Protein AF-A0A3D1CZ15-F1 (afdb_monomer)

Radius of gyration: 11.71 Å; Cα contacts (8 Å, |Δi|>4): 105; chains: 1; bounding box: 31×27×30 Å

Sequence (78 aa):
YMQLNKATLTDVLKKIGRYYNIEFNYDAALNLQDQTCSGKLFLSDNLNDVLESFSKMTFLEYITMNDGVIYIDRPGKL

Nearest PDB structures (foldseek):
  6goc-assembly1_A  TM=8.467E-01  e=1.436E-02  Bacteroides thetaiotaomicron
  4jtm-assembly1_B-2  TM=7.353E-01  e=1.645E-02  Escherichia coli ETEC H10407
  6hcg-assembly1_A  TM=7.085E-01  e=4.276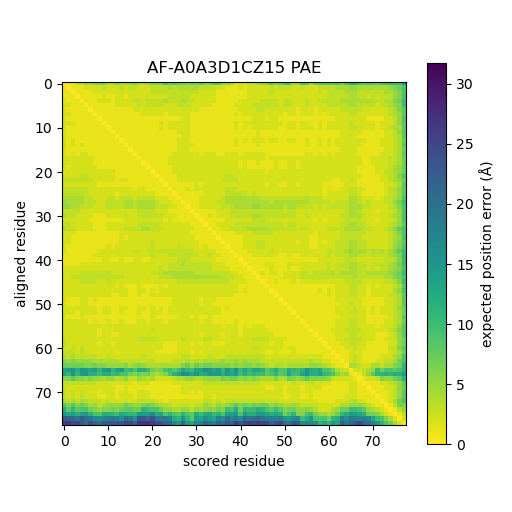E-02  Klebsiella pneumoniae
  4jtm-assembly1_A  TM=7.567E-01  e=1.673E-01  Escherichia coli ETEC H10407
  4cw7-assembly3_E  TM=3.581E-01  e=1.822E+00  Pyrococcus abyssi GE5

Foldseek 3Di:
DDFFDQAQQVVVQVVLCVVVVAEEDEDCVVVSRPHGFGDDQDDDPDSVSSQVSVCVGRQWDWDDDPDRYIYIDHPPPD

Solvent-accessible surface area (backbone atoms only — not comparable to full-atom values): 4646 Å² total; per-residue (Å²): 108,46,84,36,73,69,35,34,44,50,63,52,49,53,52,52,22,64,74,72,69,36,47,81,44,64,64,76,92,68,48,45,70,84,36,62,42,66,51,74,48,62,74,58,95,51,61,64,62,32,51,52,54,49,19,77,70,68,61,43,41,78,46,79,59,70,94,50,33,30,39,49,50,53,82,88,78,125

pLDDT: mean 94.49, std 7.68, range [50.38, 98.38]

Structure (mmCIF, N/CA/C/O backbone):
data_AF-A0A3D1CZ15-F1
#
_entry.id   AF-A0A3D1CZ15-F1
#
loop_
_atom_site.group_PDB
_atom_site.id
_atom_site.type_symbol
_atom_site.label_atom_id
_atom_site.label_alt_id
_atom_site.label_comp_id
_atom_site.label_asym_id
_atom_site.label_entity_id
_atom_site.label_seq_id
_atom_site.pdbx_PDB_ins_code
_atom_site.Cartn_x
_atom_site.Cartn_y
_atom_site.Cartn_z
_atom_site.occupancy
_atom_site.B_iso_or_equiv
_atom_site.auth_seq_id
_atom_site.auth_comp_id
_atom_site.auth_asym_id
_atom_site.auth_atom_id
_atom_site.pdbx_PDB_model_num
ATOM 1 N N . TYR A 1 1 ? -6.356 -8.823 -11.685 1.00 89.06 1 TYR A N 1
ATOM 2 C CA . TYR A 1 1 ? -6.785 -7.845 -10.658 1.00 89.06 1 TYR A CA 1
ATOM 3 C C . TYR A 1 1 ? -7.046 -8.570 -9.343 1.00 89.06 1 TYR A C 1
ATOM 5 O O . TYR A 1 1 ? -7.323 -9.763 -9.364 1.00 89.06 1 TYR A O 1
ATOM 13 N N . MET A 1 2 ? -6.976 -7.866 -8.216 1.00 95.44 2 MET A N 1
ATOM 14 C CA . MET A 1 2 ? -7.289 -8.368 -6.881 1.00 95.44 2 MET A CA 1
ATOM 15 C C . MET A 1 2 ? -8.636 -7.805 -6.421 1.00 95.44 2 MET A C 1
ATOM 17 O O . MET A 1 2 ? -8.842 -6.593 -6.458 1.00 95.44 2 MET A O 1
ATOM 21 N N . GLN A 1 3 ? -9.555 -8.675 -6.000 1.00 97.56 3 GLN A N 1
ATOM 22 C CA . GLN A 1 3 ? -10.798 -8.264 -5.346 1.00 97.56 3 GLN A CA 1
ATOM 23 C C . GLN A 1 3 ? -10.553 -8.171 -3.837 1.00 97.56 3 GLN A C 1
ATOM 25 O O . GLN A 1 3 ? -10.134 -9.146 -3.214 1.00 97.56 3 GLN A O 1
ATOM 30 N N . LEU A 1 4 ? -10.818 -7.003 -3.260 1.00 97.75 4 LEU A N 1
ATOM 31 C CA . LEU A 1 4 ? -10.598 -6.696 -1.852 1.00 97.75 4 LEU A CA 1
ATOM 32 C C . LEU A 1 4 ? -11.951 -6.532 -1.161 1.00 97.75 4 LEU A C 1
ATOM 34 O O . LEU A 1 4 ? -12.783 -5.732 -1.594 1.00 97.75 4 LEU A O 1
ATOM 38 N N . ASN A 1 5 ? -12.169 -7.290 -0.090 1.00 97.44 5 ASN A N 1
ATOM 39 C CA . ASN A 1 5 ? -13.360 -7.200 0.749 1.00 97.44 5 ASN A CA 1
ATOM 40 C C . ASN A 1 5 ? -12.913 -7.082 2.203 1.00 97.44 5 ASN A C 1
ATOM 42 O O . ASN A 1 5 ? -12.573 -8.094 2.813 1.00 97.44 5 ASN A O 1
ATOM 46 N N . LYS A 1 6 ? -12.841 -5.842 2.706 1.00 97.19 6 LYS A N 1
ATOM 47 C CA . LYS A 1 6 ? -12.268 -5.507 4.020 1.00 97.19 6 LYS A CA 1
ATOM 48 C C . LYS A 1 6 ? -10.944 -6.240 4.278 1.00 97.19 6 LYS A C 1
ATOM 50 O O . LYS A 1 6 ? -10.708 -6.761 5.363 1.00 97.19 6 LYS A O 1
ATOM 55 N N . ALA A 1 7 ? -10.095 -6.306 3.253 1.00 98.19 7 ALA A N 1
ATOM 56 C CA . ALA A 1 7 ? -8.802 -6.967 3.350 1.00 98.19 7 ALA A CA 1
ATOM 57 C C . ALA A 1 7 ? -7.858 -6.102 4.187 1.00 98.19 7 ALA A C 1
ATOM 59 O O . ALA A 1 7 ? -7.827 -4.884 3.986 1.00 98.19 7 ALA A O 1
ATOM 60 N N . THR A 1 8 ? -7.097 -6.717 5.094 1.00 98.25 8 THR A N 1
ATOM 61 C CA . THR A 1 8 ? -6.088 -5.994 5.880 1.00 98.25 8 THR A CA 1
ATOM 62 C C . THR A 1 8 ? -5.018 -5.424 4.953 1.00 98.25 8 THR A C 1
ATOM 64 O O . THR A 1 8 ? -4.672 -6.046 3.941 1.00 98.25 8 THR A O 1
ATOM 67 N N . LEU A 1 9 ? -4.490 -4.236 5.262 1.00 98.31 9 LEU A N 1
ATOM 68 C CA . LEU A 1 9 ? -3.470 -3.626 4.402 1.00 98.31 9 LEU A CA 1
ATOM 69 C C . LEU A 1 9 ? -2.211 -4.499 4.333 1.00 98.31 9 LEU A C 1
ATOM 71 O O . LEU A 1 9 ? -1.624 -4.634 3.263 1.00 98.31 9 LEU A O 1
ATOM 75 N N . THR A 1 10 ? -1.850 -5.173 5.425 1.00 97.94 10 THR A N 1
ATOM 76 C CA . THR A 1 10 ? -0.723 -6.115 5.466 1.00 97.94 10 THR A CA 1
ATOM 77 C C . THR A 1 10 ? -0.922 -7.322 4.547 1.00 97.94 10 THR A C 1
ATOM 79 O O . THR A 1 10 ? 0.027 -7.730 3.878 1.00 97.94 10 THR A O 1
ATOM 82 N N . ASP A 1 11 ? -2.130 -7.885 4.443 1.00 98.12 11 ASP A N 1
ATOM 83 C CA . ASP A 1 11 ? -2.399 -8.995 3.518 1.00 98.12 11 ASP A CA 1
ATOM 84 C C . ASP A 1 11 ? -2.328 -8.557 2.054 1.00 98.12 11 ASP A C 1
ATOM 86 O O . ASP A 1 11 ? -1.858 -9.314 1.198 1.00 98.12 11 ASP A O 1
ATOM 90 N N . VAL A 1 12 ? -2.778 -7.337 1.753 1.00 98.38 12 VAL A N 1
ATOM 91 C CA . VAL A 1 12 ? -2.671 -6.767 0.405 1.00 98.38 12 VAL A CA 1
ATOM 92 C C . VAL A 1 12 ? -1.208 -6.500 0.055 1.00 98.38 12 VAL A C 1
ATOM 94 O O . VAL A 1 12 ? -0.748 -6.962 -0.990 1.00 98.38 12 VAL A O 1
ATOM 97 N N . LEU A 1 13 ? -0.449 -5.863 0.951 1.00 98.31 13 LEU A N 1
ATOM 98 C CA . LEU A 1 13 ? 0.984 -5.603 0.780 1.00 98.31 13 LEU A CA 1
ATOM 99 C C . LEU A 1 13 ? 1.786 -6.896 0.601 1.00 98.31 13 LEU A C 1
ATOM 101 O O . LEU A 1 13 ? 2.592 -6.984 -0.317 1.00 98.31 13 LEU A O 1
ATOM 105 N N . LYS A 1 14 ? 1.513 -7.949 1.382 1.00 98.12 14 LYS A N 1
ATOM 106 C CA . LYS A 1 14 ? 2.147 -9.270 1.195 1.00 98.12 14 LYS A CA 1
ATOM 107 C C . LYS A 1 14 ? 1.889 -9.848 -0.196 1.00 98.12 14 LYS A C 1
ATOM 109 O O . LYS A 1 14 ? 2.777 -10.467 -0.779 1.00 98.12 14 LYS A O 1
ATOM 114 N N . LYS A 1 15 ? 0.675 -9.688 -0.732 1.00 98.00 15 LYS A N 1
ATOM 115 C CA . LYS A 1 15 ? 0.334 -10.169 -2.080 1.00 98.00 15 LYS A CA 1
ATOM 116 C C . LYS A 1 15 ? 1.046 -9.363 -3.162 1.00 98.00 15 LYS A C 1
ATOM 118 O O . LYS A 1 15 ? 1.585 -9.974 -4.079 1.00 98.00 15 LYS A O 1
ATOM 123 N N . ILE A 1 16 ? 1.074 -8.035 -3.038 1.00 98.12 16 ILE A N 1
ATOM 124 C CA . ILE A 1 16 ? 1.827 -7.158 -3.947 1.00 98.12 16 ILE A CA 1
ATOM 125 C C . ILE A 1 16 ? 3.316 -7.530 -3.891 1.00 98.12 16 ILE A C 1
ATOM 127 O O . ILE A 1 16 ? 3.913 -7.795 -4.928 1.00 98.12 16 ILE A O 1
ATOM 131 N N . GLY A 1 17 ? 3.880 -7.669 -2.689 1.00 97.81 17 GLY A N 1
ATOM 132 C CA . GLY A 1 17 ? 5.289 -8.000 -2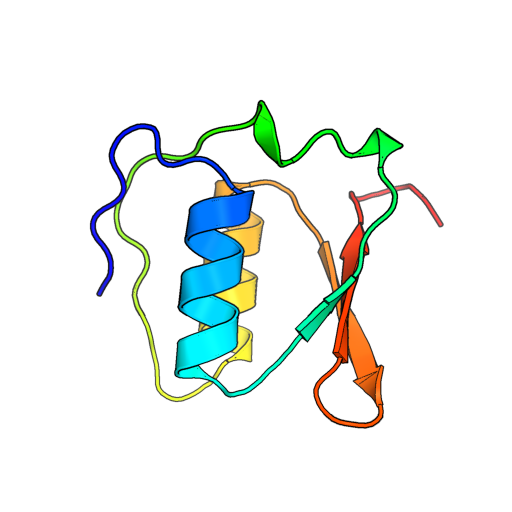.477 1.00 97.81 17 GLY A CA 1
ATOM 133 C C . GLY A 1 17 ? 5.702 -9.294 -3.165 1.00 97.81 17 GLY A C 1
ATOM 134 O O . GLY A 1 17 ? 6.668 -9.327 -3.918 1.00 97.81 17 GLY A O 1
ATOM 135 N N . ARG A 1 18 ? 4.894 -10.349 -3.010 1.00 97.12 18 ARG A N 1
ATOM 136 C CA . ARG A 1 18 ? 5.117 -11.631 -3.696 1.00 97.12 18 ARG A CA 1
ATOM 137 C C . ARG A 1 18 ? 4.997 -11.536 -5.214 1.00 97.12 18 ARG A C 1
ATOM 139 O O . ARG A 1 18 ? 5.736 -12.221 -5.907 1.00 97.12 18 ARG A O 1
ATOM 146 N N . TYR A 1 19 ? 4.055 -10.744 -5.723 1.00 97.25 19 TYR A N 1
ATOM 147 C CA . TYR A 1 19 ? 3.818 -10.636 -7.163 1.00 97.25 19 TYR A CA 1
ATOM 148 C C . TYR A 1 19 ? 4.973 -9.930 -7.885 1.00 97.25 19 T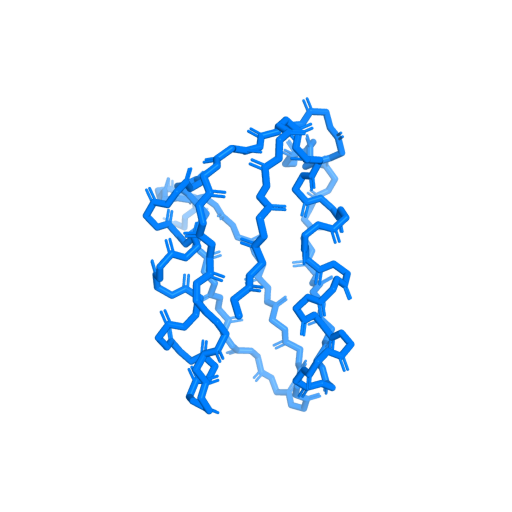YR A C 1
ATOM 150 O O . TYR A 1 19 ? 5.362 -10.363 -8.964 1.00 97.25 19 TYR A O 1
ATOM 158 N N . TYR A 1 20 ? 5.540 -8.885 -7.276 1.00 96.56 20 TYR A N 1
ATOM 159 C CA . TYR A 1 20 ? 6.628 -8.091 -7.867 1.00 96.56 20 TYR A CA 1
ATOM 160 C C . TYR A 1 20 ? 8.022 -8.446 -7.339 1.00 96.56 20 TYR A C 1
ATOM 162 O O . TYR A 1 20 ? 8.996 -7.838 -7.768 1.00 96.56 20 TYR A O 1
ATOM 170 N N . ASN A 1 21 ? 8.124 -9.422 -6.432 1.00 96.75 21 ASN A N 1
ATOM 171 C CA . ASN A 1 21 ? 9.367 -9.793 -5.756 1.00 96.75 21 ASN A CA 1
ATOM 172 C C . ASN A 1 21 ? 10.033 -8.597 -5.040 1.00 96.75 21 ASN A C 1
ATOM 174 O O . ASN A 1 21 ? 11.206 -8.303 -5.255 1.00 96.75 21 ASN A O 1
ATOM 178 N N . ILE A 1 22 ? 9.251 -7.906 -4.205 1.00 97.19 22 ILE A N 1
ATOM 179 C CA . ILE A 1 22 ? 9.669 -6.746 -3.403 1.00 97.19 22 ILE A CA 1
ATOM 180 C C . ILE A 1 22 ? 9.316 -6.938 -1.926 1.00 97.19 22 ILE A C 1
ATOM 182 O O . ILE A 1 22 ? 8.406 -7.700 -1.578 1.00 97.19 22 ILE A O 1
ATOM 186 N N . GLU A 1 23 ? 9.993 -6.188 -1.065 1.00 97.38 23 GLU A N 1
ATOM 187 C CA . GLU A 1 23 ? 9.740 -6.131 0.373 1.00 97.38 23 GLU A CA 1
ATOM 188 C C . GLU A 1 23 ? 9.184 -4.762 0.781 1.00 97.38 23 GLU A C 1
ATOM 190 O O . GLU A 1 23 ? 9.574 -3.730 0.236 1.00 97.38 23 GLU A O 1
ATOM 195 N N . PHE A 1 24 ? 8.270 -4.753 1.753 1.00 97.88 24 PHE A N 1
ATOM 196 C CA . PHE A 1 24 ? 7.704 -3.531 2.317 1.00 97.88 24 PHE A CA 1
ATOM 197 C C . PHE A 1 24 ? 8.162 -3.343 3.759 1.00 97.88 24 PHE A C 1
ATOM 199 O O . PHE A 1 24 ? 7.880 -4.190 4.605 1.00 97.88 24 PHE A O 1
ATOM 206 N N . ASN A 1 25 ? 8.764 -2.190 4.036 1.00 96.50 25 ASN A N 1
ATOM 207 C CA . ASN A 1 25 ? 9.187 -1.770 5.366 1.00 96.50 25 ASN A CA 1
ATOM 208 C C . ASN A 1 25 ? 8.374 -0.565 5.832 1.00 96.50 25 ASN A C 1
ATOM 210 O O . ASN A 1 25 ? 8.040 0.314 5.041 1.00 96.50 25 ASN A O 1
ATOM 214 N N . TYR A 1 26 ? 8.046 -0.527 7.119 1.00 95.81 26 TYR A N 1
ATOM 215 C CA . TYR A 1 26 ? 7.276 0.559 7.716 1.00 95.81 26 TYR A CA 1
ATOM 216 C C . TYR A 1 26 ? 7.377 0.560 9.238 1.00 95.81 26 TYR A C 1
ATOM 218 O O . TYR A 1 26 ? 7.608 -0.478 9.860 1.00 95.81 26 TYR A O 1
ATOM 226 N N . ASP A 1 27 ? 7.157 1.728 9.839 1.00 94.06 27 ASP A N 1
ATOM 227 C CA . ASP A 1 27 ? 7.089 1.870 11.290 1.00 94.06 27 ASP A CA 1
ATOM 228 C C . ASP A 1 27 ? 5.831 1.187 11.861 1.00 94.06 27 ASP A C 1
ATOM 230 O O . ASP A 1 27 ? 4.729 1.295 11.308 1.00 94.06 27 ASP A O 1
ATOM 234 N N . ALA A 1 28 ? 5.978 0.504 13.001 1.00 92.50 28 ALA A N 1
ATOM 235 C CA . ALA A 1 28 ? 4.875 -0.164 13.689 1.00 92.50 28 ALA A CA 1
ATOM 236 C C . ALA A 1 28 ? 3.727 0.799 14.050 1.00 92.50 28 ALA A C 1
ATOM 238 O O . ALA A 1 28 ? 2.565 0.397 14.021 1.00 92.50 28 ALA A O 1
ATOM 239 N N . ALA A 1 29 ? 4.021 2.080 14.298 1.00 93.62 29 ALA A N 1
ATOM 240 C CA . ALA A 1 29 ? 3.046 3.129 14.583 1.00 93.62 29 ALA A CA 1
ATOM 241 C C . ALA A 1 29 ? 2.054 3.380 13.436 1.00 93.62 29 ALA A C 1
ATOM 243 O O . ALA A 1 29 ? 1.019 4.013 13.656 1.00 93.62 29 ALA A O 1
ATOM 244 N N . LEU A 1 30 ? 2.325 2.891 12.217 1.00 94.75 30 LEU A N 1
ATOM 245 C CA . LEU A 1 30 ? 1.345 2.941 11.135 1.00 94.75 30 LEU A CA 1
ATOM 246 C C . LEU A 1 30 ? 0.159 1.999 11.356 1.00 94.75 30 LEU A C 1
ATOM 248 O O . LEU A 1 30 ? -0.860 2.217 10.709 1.00 94.75 30 LEU A O 1
ATOM 252 N N . ASN A 1 31 ? 0.251 0.989 12.235 1.00 94.94 31 ASN A N 1
ATOM 253 C CA . ASN A 1 31 ? -0.834 0.052 12.574 1.00 94.94 31 ASN A CA 1
ATOM 254 C C . ASN A 1 31 ? -1.558 -0.526 11.338 1.00 94.94 31 ASN A C 1
ATOM 256 O O . ASN A 1 31 ? -2.789 -0.582 11.277 1.00 94.94 31 ASN A O 1
ATOM 260 N N . LEU A 1 32 ? -0.801 -0.919 10.305 1.00 96.56 32 LEU A N 1
ATOM 261 C CA . LEU A 1 32 ? -1.366 -1.363 9.020 1.00 96.56 32 LEU A CA 1
ATOM 262 C C . LEU A 1 32 ? -2.175 -2.669 9.127 1.00 96.56 32 LEU A C 1
ATOM 264 O O . LEU A 1 32 ? -3.034 -2.925 8.288 1.00 96.56 32 LEU A O 1
ATOM 268 N N . GLN A 1 33 ? -1.918 -3.488 10.153 1.00 96.06 33 GLN A N 1
ATOM 269 C CA . GLN A 1 33 ? -2.632 -4.748 10.395 1.00 96.06 33 GLN A CA 1
ATOM 270 C C . GLN A 1 33 ? -4.111 -4.529 10.757 1.00 96.06 33 GLN A C 1
ATOM 272 O O . GLN A 1 33 ? -4.950 -5.349 10.388 1.00 96.06 33 GLN A O 1
ATOM 277 N N . ASP A 1 34 ? -4.427 -3.416 11.425 1.00 96.88 34 ASP A N 1
ATOM 278 C CA . ASP A 1 34 ? -5.783 -3.084 11.886 1.00 96.88 34 ASP A CA 1
ATOM 279 C C . ASP A 1 34 ? -6.567 -2.248 10.864 1.00 96.88 34 ASP A C 1
ATOM 281 O O . ASP A 1 34 ? -7.760 -1.985 11.022 1.00 96.88 34 ASP A O 1
ATOM 285 N N . GLN A 1 35 ? -5.902 -1.820 9.790 1.00 97.50 35 GLN A N 1
ATOM 286 C CA . GLN A 1 35 ? -6.517 -1.077 8.700 1.00 97.50 35 GLN A CA 1
ATOM 287 C C . GLN A 1 35 ? -6.955 -2.018 7.591 1.00 97.50 35 GLN A C 1
ATOM 289 O O . GLN A 1 35 ? -6.279 -2.992 7.261 1.00 97.50 35 GLN A O 1
ATOM 294 N N . THR A 1 36 ? -8.087 -1.688 6.975 1.00 98.19 36 THR A N 1
ATOM 295 C CA . THR A 1 36 ? -8.633 -2.469 5.870 1.00 98.19 36 THR A CA 1
ATOM 296 C C . THR A 1 36 ? -8.968 -1.591 4.680 1.00 98.19 36 THR A C 1
ATOM 298 O O . THR A 1 36 ? -9.286 -0.412 4.824 1.00 98.19 36 THR A O 1
ATOM 301 N N . CYS A 1 37 ? -8.933 -2.187 3.493 1.00 97.56 37 CYS A N 1
ATOM 302 C CA . CYS A 1 37 ? -9.428 -1.570 2.272 1.00 97.56 37 CYS A CA 1
ATOM 303 C C . CYS A 1 37 ? -10.373 -2.523 1.529 1.00 97.56 37 CYS A C 1
ATOM 305 O O . CYS A 1 37 ? -10.373 -3.744 1.722 1.00 97.56 37 CYS A O 1
ATOM 307 N N . SER A 1 38 ? -11.228 -1.946 0.691 1.00 97.62 38 SER A N 1
ATOM 308 C CA . SER A 1 38 ? -12.170 -2.674 -0.160 1.00 97.62 38 SER A CA 1
ATOM 309 C C . SER A 1 38 ? -12.142 -2.092 -1.566 1.00 97.62 38 SER A C 1
ATOM 311 O O . SER A 1 38 ? -11.814 -0.923 -1.748 1.00 97.62 38 SER A O 1
ATOM 313 N N . GLY A 1 39 ? -12.494 -2.902 -2.560 1.00 97.00 39 GLY A N 1
ATOM 314 C CA . GLY A 1 39 ? -12.522 -2.484 -3.959 1.00 97.00 39 GLY A CA 1
ATOM 315 C C . GLY A 1 39 ? -11.802 -3.464 -4.872 1.00 97.00 39 GLY A C 1
ATOM 316 O O . GLY A 1 39 ? -11.682 -4.652 -4.569 1.00 97.00 39 GLY A O 1
ATOM 317 N N . LYS A 1 40 ? -11.340 -2.965 -6.017 1.00 97.56 40 LYS A N 1
ATOM 318 C CA . LYS A 1 40 ? -10.555 -3.729 -6.986 1.00 97.56 40 LYS A CA 1
ATOM 319 C C . LYS A 1 40 ? -9.222 -3.031 -7.194 1.00 97.56 40 LYS A C 1
ATOM 321 O O . LYS A 1 40 ? -9.211 -1.864 -7.563 1.00 97.56 40 LYS A O 1
ATOM 326 N N . LEU A 1 41 ? -8.130 -3.762 -7.003 1.00 98.06 41 LEU A N 1
ATOM 327 C CA . LEU A 1 41 ? -6.786 -3.297 -7.335 1.00 98.06 41 LEU A CA 1
ATOM 328 C C . LEU A 1 41 ? -6.322 -4.010 -8.605 1.00 98.06 41 LEU A C 1
ATOM 330 O O . LEU A 1 41 ? -6.237 -5.242 -8.641 1.00 98.06 41 LEU A O 1
ATOM 334 N N . PHE A 1 42 ? -6.071 -3.265 -9.676 1.00 96.94 42 PHE A N 1
ATOM 335 C CA . PHE A 1 42 ? -5.497 -3.842 -10.887 1.00 96.94 42 PHE A CA 1
ATOM 336 C C . PHE A 1 42 ? -3.997 -4.081 -10.667 1.00 96.94 42 PHE A C 1
ATOM 338 O O . PHE A 1 42 ? -3.314 -3.205 -10.154 1.00 96.94 42 PHE A O 1
ATOM 345 N N . LEU A 1 43 ? -3.510 -5.279 -11.004 1.00 95.94 43 LEU A N 1
ATOM 346 C CA . LEU A 1 43 ? -2.086 -5.617 -10.931 1.00 95.94 43 LEU A CA 1
ATOM 347 C C . LEU A 1 43 ? -1.525 -5.494 -12.348 1.00 95.94 43 LEU A C 1
ATOM 349 O O . LEU A 1 43 ? -1.636 -6.441 -13.123 1.00 95.94 43 LEU A O 1
ATOM 353 N N . SER A 1 44 ? -1.065 -4.297 -12.708 1.00 96.19 44 SER A N 1
ATOM 354 C CA . SER A 1 44 ? -0.413 -4.009 -13.991 1.00 96.19 44 SER A CA 1
ATOM 355 C C . SER A 1 44 ? 1.027 -4.521 -14.005 1.00 96.19 44 SER A C 1
ATOM 357 O O . SER A 1 44 ? 1.596 -4.833 -12.963 1.00 96.19 44 SER A O 1
ATOM 359 N N . ASP A 1 45 ? 1.656 -4.572 -15.176 1.00 95.81 45 ASP A N 1
ATOM 360 C CA . ASP A 1 45 ? 3.070 -4.960 -15.274 1.00 95.81 45 ASP A CA 1
ATOM 361 C C . ASP A 1 45 ? 4.000 -3.921 -14.621 1.00 95.81 45 ASP A C 1
ATOM 363 O O . ASP A 1 45 ? 5.048 -4.265 -14.079 1.00 95.81 45 ASP A O 1
ATOM 367 N N . ASN A 1 46 ? 3.595 -2.648 -14.618 1.00 95.69 46 ASN A N 1
ATOM 368 C CA . ASN A 1 46 ? 4.314 -1.569 -13.954 1.00 95.69 46 ASN A CA 1
ATOM 369 C C . ASN A 1 46 ? 3.894 -1.454 -12.481 1.00 95.69 46 ASN A C 1
ATOM 371 O O . ASN A 1 46 ? 2.771 -1.048 -12.173 1.00 95.69 46 ASN A O 1
ATOM 375 N N . LEU A 1 47 ? 4.828 -1.762 -11.579 1.00 96.06 47 LEU A N 1
ATOM 376 C CA . LEU A 1 47 ? 4.655 -1.646 -10.132 1.00 96.06 47 LEU A CA 1
ATOM 377 C C . LEU A 1 47 ? 4.223 -0.236 -9.696 1.00 96.06 47 LEU A C 1
ATOM 379 O O . LEU A 1 47 ? 3.377 -0.118 -8.810 1.00 96.06 47 LEU A O 1
ATOM 383 N N . ASN A 1 48 ? 4.745 0.823 -10.323 1.00 95.56 48 ASN A N 1
ATOM 384 C CA . ASN A 1 48 ? 4.420 2.199 -9.935 1.00 95.56 48 ASN A CA 1
ATOM 385 C C . ASN A 1 48 ? 2.928 2.501 -10.113 1.00 95.56 48 ASN A C 1
ATOM 387 O O . ASN A 1 48 ? 2.330 3.117 -9.236 1.00 95.56 48 ASN A O 1
ATOM 391 N N . ASP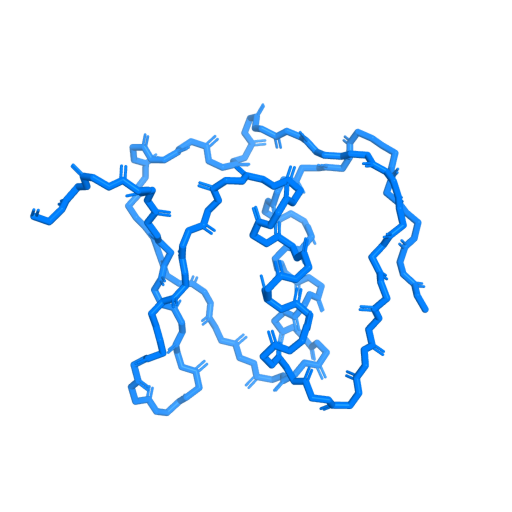 A 1 49 ? 2.302 1.991 -11.174 1.00 97.25 49 ASP A N 1
ATOM 392 C CA . ASP A 1 49 ? 0.867 2.190 -11.421 1.00 97.25 49 ASP A CA 1
ATOM 393 C C . ASP A 1 49 ? 0.014 1.479 -10.351 1.00 97.25 49 ASP A C 1
ATOM 395 O O . ASP A 1 49 ? -1.044 1.971 -9.936 1.00 97.25 49 ASP A O 1
ATOM 399 N N . VAL A 1 50 ? 0.485 0.323 -9.865 1.00 97.88 50 VAL A N 1
ATOM 400 C CA . VAL A 1 50 ? -0.160 -0.415 -8.770 1.00 97.88 50 VAL A CA 1
ATOM 401 C C . VAL A 1 50 ? -0.012 0.325 -7.450 1.00 97.88 50 VAL A C 1
ATOM 403 O O . VAL A 1 50 ? -1.000 0.463 -6.729 1.00 97.88 50 VAL A O 1
ATOM 406 N N . LEU A 1 51 ? 1.186 0.824 -7.137 1.00 97.12 51 LEU A N 1
ATOM 407 C CA . LEU A 1 51 ? 1.441 1.591 -5.917 1.00 97.12 51 LEU A CA 1
ATOM 408 C C . LEU A 1 51 ? 0.691 2.923 -5.919 1.00 97.12 51 LEU A C 1
ATOM 410 O O . LEU A 1 51 ? 0.119 3.282 -4.896 1.00 97.12 51 LEU A O 1
ATOM 414 N N . GLU A 1 52 ? 0.601 3.618 -7.054 1.00 97.19 52 GLU A N 1
ATOM 415 C CA . GLU A 1 52 ? -0.190 4.846 -7.183 1.00 97.19 52 GLU A CA 1
ATOM 416 C C . GLU A 1 52 ? -1.683 4.561 -6.967 1.00 97.19 52 GLU A C 1
ATOM 418 O O . GLU A 1 52 ? -2.364 5.252 -6.205 1.00 97.19 52 GLU A O 1
ATOM 423 N N . SER A 1 53 ? -2.202 3.501 -7.591 1.00 97.44 53 SER A N 1
ATOM 424 C CA . SER A 1 53 ? -3.592 3.082 -7.395 1.00 97.44 53 SER A CA 1
ATOM 425 C C . SER A 1 53 ? -3.860 2.711 -5.936 1.00 97.44 53 SER A C 1
ATOM 427 O O . SER A 1 53 ? -4.871 3.116 -5.362 1.00 97.44 53 SER A O 1
ATOM 429 N N . PHE A 1 54 ? -2.944 1.973 -5.309 1.00 97.56 54 PHE A N 1
ATOM 430 C CA . PHE A 1 54 ? -3.088 1.545 -3.924 1.00 97.56 54 PHE A CA 1
ATOM 431 C C . PHE A 1 54 ? -2.900 2.701 -2.930 1.00 97.56 54 PHE A C 1
ATOM 433 O O . PHE A 1 54 ? -3.60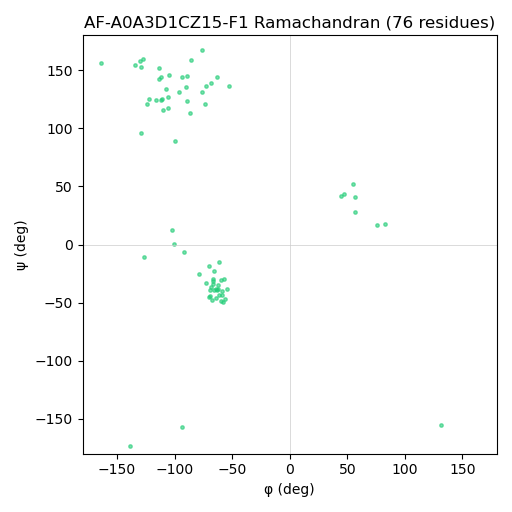8 2.760 -1.923 1.00 97.56 54 PHE A O 1
ATOM 440 N N . SER A 1 55 ? -2.043 3.673 -3.245 1.00 97.00 55 SER A N 1
ATOM 441 C CA . SER A 1 55 ? -1.903 4.941 -2.522 1.00 97.00 55 SER A CA 1
ATOM 442 C C . SER A 1 55 ? -3.229 5.697 -2.499 1.00 97.00 55 SER A C 1
ATOM 444 O O . SER A 1 55 ? -3.729 6.017 -1.425 1.00 97.00 55 SER A O 1
ATOM 446 N N . LYS A 1 56 ? -3.894 5.858 -3.649 1.00 95.81 56 LYS A N 1
ATOM 447 C CA . LYS A 1 56 ? -5.218 6.507 -3.725 1.00 95.81 56 LYS A CA 1
ATOM 448 C C . LYS A 1 56 ? -6.286 5.798 -2.887 1.00 95.81 56 LYS A C 1
ATOM 450 O O . LYS A 1 56 ? -7.203 6.445 -2.392 1.00 95.81 56 LYS A O 1
ATOM 455 N N . MET A 1 57 ? -6.183 4.478 -2.723 1.00 95.56 57 MET A N 1
ATOM 456 C CA . MET A 1 57 ? -7.125 3.694 -1.915 1.00 95.56 57 MET A CA 1
ATOM 457 C C . MET A 1 57 ? -6.869 3.787 -0.405 1.00 95.56 57 MET A C 1
ATOM 459 O O . MET A 1 57 ? -7.789 3.540 0.373 1.00 95.56 57 MET A O 1
ATOM 463 N N . THR A 1 58 ? -5.633 4.068 0.014 1.00 95.75 58 THR A N 1
ATOM 464 C CA . THR A 1 58 ? -5.184 3.884 1.409 1.00 95.75 58 THR A CA 1
ATOM 465 C C . THR A 1 58 ? -4.563 5.126 2.043 1.00 95.75 58 THR A C 1
ATOM 467 O O . THR A 1 58 ? -4.357 5.142 3.253 1.00 95.75 58 THR A O 1
ATOM 470 N N . PHE A 1 59 ? -4.286 6.160 1.246 1.00 94.50 59 PHE A N 1
ATOM 471 C CA . PHE A 1 59 ? -3.535 7.360 1.622 1.00 94.50 59 PHE A CA 1
ATOM 472 C C . PHE A 1 59 ? -2.131 7.060 2.168 1.00 94.50 59 PHE A C 1
ATOM 474 O O . PHE A 1 59 ? -1.603 7.812 2.983 1.00 94.50 59 PHE A O 1
ATOM 481 N N . LEU A 1 60 ? -1.540 5.944 1.737 1.00 96.56 60 LEU A N 1
ATOM 482 C CA . LEU A 1 60 ? -0.148 5.600 2.007 1.00 96.56 60 LEU A CA 1
ATOM 483 C C . LEU A 1 60 ? 0.758 6.166 0.915 1.00 96.56 60 LEU A C 1
ATOM 485 O O . LEU A 1 60 ? 0.390 6.178 -0.261 1.00 96.56 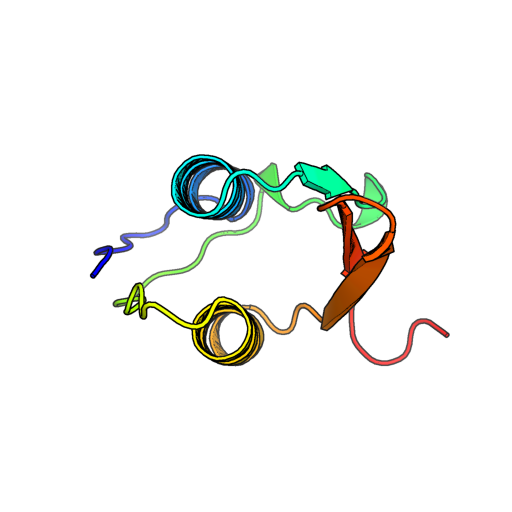60 LEU A O 1
ATOM 489 N N . GLU A 1 61 ? 1.953 6.582 1.302 1.00 96.31 61 GLU A N 1
ATOM 490 C CA . GLU A 1 61 ? 3.031 6.973 0.399 1.00 96.31 61 GLU A CA 1
ATOM 491 C C . GLU A 1 61 ? 4.087 5.872 0.346 1.00 96.31 61 GLU A C 1
ATOM 493 O O . GLU A 1 61 ? 4.329 5.178 1.334 1.00 96.31 61 GLU A O 1
ATOM 498 N N . TYR A 1 62 ? 4.700 5.707 -0.824 1.00 96.38 62 TYR A N 1
ATOM 499 C CA . TYR A 1 62 ? 5.671 4.653 -1.094 1.00 96.38 62 TYR A CA 1
ATOM 500 C C . TYR A 1 62 ? 6.968 5.280 -1.583 1.00 96.38 62 TYR A C 1
ATOM 502 O O . TYR A 1 62 ? 6.991 5.956 -2.611 1.00 96.38 62 TYR A O 1
A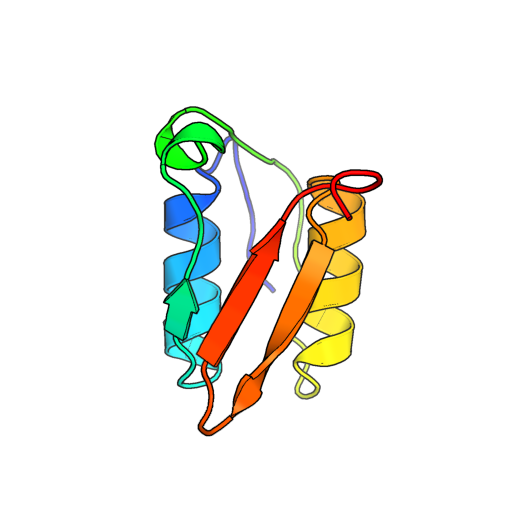TOM 510 N N . ILE A 1 63 ? 8.051 5.028 -0.860 1.00 94.12 63 ILE A N 1
ATOM 511 C CA . ILE A 1 63 ? 9.390 5.496 -1.199 1.00 94.12 63 ILE A CA 1
ATOM 512 C C . ILE A 1 63 ? 10.195 4.272 -1.615 1.00 94.12 63 ILE A C 1
ATOM 514 O O . ILE A 1 63 ? 10.423 3.360 -0.818 1.00 94.12 63 ILE A O 1
ATOM 518 N N . THR A 1 64 ? 10.606 4.242 -2.881 1.00 92.12 64 THR A N 1
ATOM 519 C CA . THR A 1 64 ? 11.483 3.178 -3.378 1.00 92.12 64 THR A CA 1
ATOM 520 C C . THR A 1 64 ? 12.882 3.416 -2.832 1.00 92.12 64 THR A C 1
ATOM 522 O O . THR A 1 64 ? 13.464 4.477 -3.052 1.00 92.12 64 THR A O 1
ATOM 525 N N . MET A 1 65 ? 13.396 2.434 -2.100 1.00 88.62 65 MET A N 1
ATOM 526 C CA . MET A 1 65 ? 14.777 2.404 -1.632 1.00 88.62 65 MET A CA 1
ATOM 527 C C . MET A 1 65 ? 15.625 1.611 -2.646 1.00 88.62 65 MET A C 1
ATOM 529 O O . MET A 1 65 ? 15.257 1.486 -3.814 1.00 88.62 65 MET A O 1
ATOM 533 N N . ASN A 1 66 ? 16.763 1.062 -2.224 1.00 86.75 66 ASN A N 1
ATOM 534 C CA . ASN A 1 66 ? 17.574 0.181 -3.068 1.00 86.75 66 ASN A CA 1
ATOM 535 C C . ASN A 1 66 ? 17.080 -1.279 -2.990 1.00 86.75 66 ASN A C 1
ATOM 537 O O . ASN A 1 66 ? 16.418 -1.667 -2.029 1.00 86.75 66 ASN A O 1
ATOM 541 N N . ASP A 1 67 ? 17.421 -2.081 -4.002 1.00 84.94 67 ASP A N 1
ATOM 542 C CA . ASP A 1 67 ? 17.300 -3.550 -4.008 1.00 84.94 67 ASP A CA 1
ATOM 543 C C . ASP A 1 67 ? 15.893 -4.122 -3.740 1.00 84.94 67 ASP A C 1
ATOM 545 O O . ASP A 1 67 ? 15.731 -5.129 -3.057 1.00 84.94 67 ASP A O 1
ATOM 549 N N . GLY A 1 68 ? 14.850 -3.503 -4.307 1.00 91.38 68 GLY A N 1
ATOM 550 C CA . GLY A 1 68 ? 13.481 -4.035 -4.223 1.00 91.38 68 GLY A CA 1
ATOM 551 C C . GLY A 1 68 ? 12.810 -3.823 -2.864 1.00 91.38 68 GLY A C 1
ATOM 552 O O . GLY A 1 68 ? 11.800 -4.460 -2.572 1.00 91.38 68 GLY A O 1
ATOM 553 N N . VAL A 1 69 ? 13.346 -2.920 -2.042 1.00 96.56 69 VAL A N 1
ATOM 554 C CA . VAL A 1 69 ? 12.742 -2.513 -0.773 1.00 96.56 69 VAL A CA 1
ATOM 555 C C . VAL A 1 69 ? 11.930 -1.236 -0.968 1.00 96.56 69 VAL A C 1
ATOM 557 O O . VAL A 1 69 ? 12.413 -0.244 -1.516 1.00 96.56 69 VAL A O 1
ATOM 560 N N . ILE A 1 70 ? 10.695 -1.239 -0.473 1.00 97.44 70 ILE A N 1
ATOM 561 C CA . ILE A 1 70 ? 9.807 -0.078 -0.461 1.00 97.44 70 ILE A CA 1
ATOM 562 C C . ILE A 1 70 ? 9.508 0.307 0.977 1.00 97.44 70 ILE A C 1
ATOM 564 O O . ILE A 1 70 ? 9.009 -0.502 1.757 1.00 97.44 70 ILE A O 1
ATOM 568 N N . TYR A 1 71 ? 9.779 1.561 1.319 1.00 97.06 71 TYR A N 1
ATOM 569 C CA . TYR A 1 71 ? 9.364 2.125 2.592 1.00 97.06 71 TYR A CA 1
ATOM 570 C C . TYR A 1 71 ? 7.976 2.755 2.466 1.00 97.06 71 TYR A C 1
ATOM 572 O O . TYR A 1 71 ? 7.701 3.456 1.490 1.00 97.06 71 TYR A O 1
ATOM 580 N N . ILE A 1 72 ? 7.106 2.503 3.442 1.00 97.31 72 ILE A N 1
ATOM 581 C CA . ILE A 1 72 ? 5.750 3.054 3.490 1.00 97.31 72 ILE A CA 1
ATOM 582 C C . ILE A 1 72 ? 5.674 4.126 4.573 1.00 97.31 72 ILE A C 1
ATOM 584 O O . ILE A 1 72 ? 6.085 3.891 5.710 1.00 97.31 72 ILE A O 1
ATOM 588 N N . ASP A 1 73 ? 5.071 5.262 4.234 1.00 95.25 73 ASP A N 1
ATOM 589 C CA . ASP A 1 73 ? 4.726 6.316 5.189 1.00 95.25 73 ASP A CA 1
ATOM 590 C C . ASP A 1 73 ? 3.337 6.911 4.894 1.00 95.25 73 ASP A C 1
ATOM 592 O O . ASP A 1 73 ? 2.578 6.401 4.063 1.00 95.25 73 ASP A O 1
ATOM 596 N N . ARG A 1 74 ? 2.971 7.975 5.609 1.00 91.31 74 ARG A N 1
ATOM 597 C CA . ARG A 1 74 ? 1.794 8.800 5.346 1.00 91.31 74 ARG A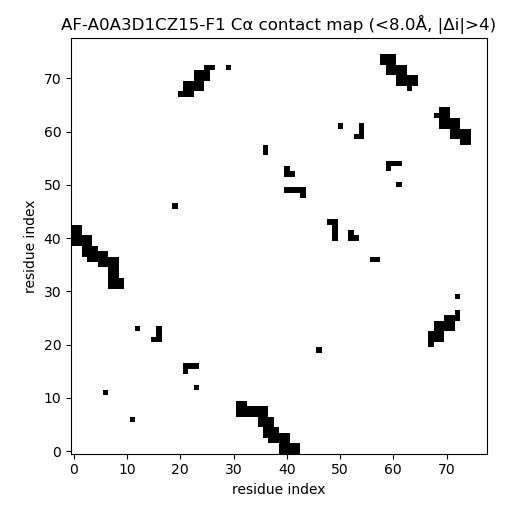 CA 1
ATOM 598 C C . ARG A 1 74 ? 2.196 10.214 4.915 1.00 91.31 74 ARG A C 1
ATOM 600 O O . ARG A 1 74 ? 3.209 10.722 5.394 1.00 91.31 74 ARG A O 1
ATOM 607 N N . PRO A 1 75 ? 1.349 10.887 4.118 1.00 84.25 75 PRO A N 1
ATOM 608 C CA . PRO A 1 75 ? 1.574 12.270 3.721 1.00 84.25 75 PRO A CA 1
ATOM 609 C C . PRO A 1 75 ? 1.811 13.190 4.922 1.00 84.25 75 PRO A C 1
ATOM 611 O O . PRO A 1 75 ? 1.078 13.132 5.914 1.00 84.25 75 PRO A O 1
ATOM 614 N N . GLY A 1 76 ? 2.806 14.075 4.809 1.00 71.06 76 GLY A N 1
ATOM 615 C CA . GLY A 1 76 ? 3.089 15.123 5.797 1.00 71.06 76 GLY A CA 1
ATOM 616 C C . GLY A 1 76 ? 3.917 14.689 7.012 1.00 71.06 76 GLY A C 1
ATOM 617 O O . GLY A 1 76 ? 3.902 15.392 8.022 1.00 71.06 76 GLY A O 1
ATOM 618 N N . LYS A 1 77 ? 4.616 13.549 6.937 1.00 58.22 77 LYS A N 1
ATOM 619 C CA . LYS A 1 77 ? 5.508 13.042 7.997 1.00 58.22 77 LYS A CA 1
ATOM 620 C C . LYS A 1 77 ? 7.016 13.249 7.760 1.00 58.22 77 LYS A C 1
ATOM 622 O O . LYS A 1 77 ? 7.813 12.703 8.521 1.00 58.22 77 LYS A O 1
ATOM 627 N N . LEU A 1 78 ? 7.402 14.072 6.780 1.00 50.38 78 LEU A N 1
ATOM 628 C CA . LEU A 1 78 ? 8.791 14.488 6.529 1.00 50.38 78 LEU A CA 1
ATOM 629 C C . LEU A 1 78 ? 9.010 15.963 6.878 1.00 50.38 78 LEU A C 1
ATOM 631 O O . LEU A 1 78 ? 8.150 16.785 6.485 1.00 5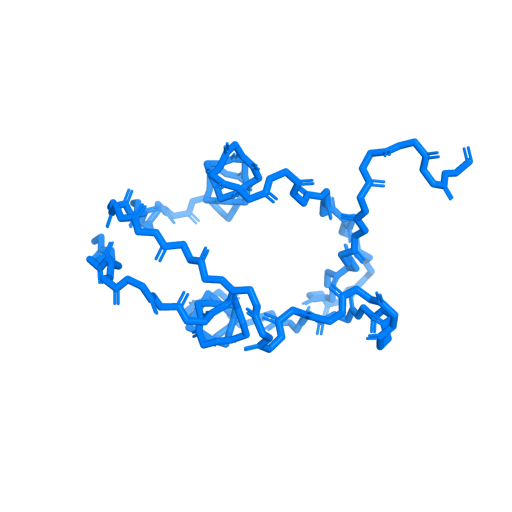0.38 78 LEU A O 1
#

Mean predicted aligned error: 2.96 Å

Secondary structure (DSSP, 8-state):
-EEEEEEEHHHHHHHHHHHHT-EEE--GGG-TTS-EEEEEE---SSHHHHHHHHHHHH--EEEE-STTEEEEE-TT--